Protein AF-A0A7K0PAK2-F1 (afdb_monomer)

Solvent-accessible surface area (backbone atoms only — not comparable to full-atom values): 4755 Å² total; per-residue (Å²): 132,85,90,49,63,73,38,51,28,33,31,77,40,92,95,74,49,74,41,47,27,32,29,64,39,75,59,66,75,76,55,97,86,49,67,81,74,60,92,85,59,81,54,36,29,33,27,39,31,50,46,96,90,70,49,76,47,80,45,78,43,46,52,92,56,50,38,75,49,75,72,80,75,76,87,124

Radius of gyration: 14.05 Å; Cα contacts (8 Å, |Δi|>4): 132; chains: 1; bounding box: 41×30×38 Å

Nearest PDB structures (foldseek):
  5ycq-assembly1_A  TM=8.452E-01  e=2.523E-03  Escherichia coli 55989
  6ue6-assembly2_B  TM=6.758E-01  e=3.231E-02  Homo sapiens
  9exx-assembly1_A  TM=6.991E-01  e=1.443E-01  Homo sapiens
  6xcg-assembly2_B  TM=6.951E-01  e=2.128E-01  Homo sapiens
  9exy-assembly2_B  TM=6.840E-01  e=2.967E-01  Homo sapiens

Structure (mmCIF, N/CA/C/O backbone):
data_AF-A0A7K0PAK2-F1
#
_entry.id   AF-A0A7K0PAK2-F1
#
loop_
_atom_site.group_PDB
_atom_site.id
_atom_site.type_symbol
_atom_site.label_atom_id
_atom_site.label_alt_id
_atom_site.label_comp_id
_atom_site.label_asym_id
_atom_site.label_entity_id
_atom_site.label_seq_id
_atom_site.pdbx_PDB_ins_code
_atom_site.Cartn_x
_atom_site.Cartn_y
_atom_site.Cartn_z
_atom_site.occupancy
_atom_site.B_iso_or_equiv
_atom_site.auth_seq_id
_atom_site.auth_comp_id
_atom_site.auth_asym_id
_atom_site.auth_atom_id
_atom_site.pdbx_PDB_model_num
ATOM 1 N N . MET A 1 1 ? -7.590 2.420 -11.873 1.00 67.19 1 MET A N 1
ATOM 2 C CA . MET A 1 1 ? -6.598 3.495 -12.102 1.00 67.19 1 MET A CA 1
ATOM 3 C C . MET A 1 1 ? -5.429 3.221 -11.176 1.00 67.19 1 MET A C 1
ATOM 5 O O . MET A 1 1 ? -5.709 2.763 -10.073 1.00 67.19 1 MET A O 1
ATOM 9 N N . PRO A 1 2 ? -4.179 3.445 -11.609 1.00 84.12 2 PRO A N 1
ATOM 10 C CA . PRO A 1 2 ? -3.021 3.212 -10.757 1.00 84.12 2 PRO A CA 1
ATOM 11 C C . PRO A 1 2 ? -3.039 4.136 -9.544 1.00 84.12 2 PRO A C 1
ATOM 13 O O . PRO A 1 2 ? -3.513 5.272 -9.633 1.00 84.12 2 PRO A O 1
ATOM 16 N N . PHE A 1 3 ? -2.506 3.649 -8.428 1.00 89.38 3 PHE A N 1
ATOM 17 C CA . PHE A 1 3 ? -2.336 4.466 -7.236 1.00 89.38 3 PHE A CA 1
ATOM 18 C C . PHE A 1 3 ? -1.248 5.520 -7.446 1.00 89.38 3 PHE A C 1
ATOM 20 O O . PHE A 1 3 ? -0.235 5.263 -8.101 1.00 89.38 3 PHE A O 1
ATOM 27 N N . VAL A 1 4 ? -1.448 6.705 -6.870 1.00 90.75 4 VAL A N 1
ATOM 28 C CA . VAL A 1 4 ? -0.492 7.817 -6.978 1.00 90.75 4 VAL A CA 1
ATOM 29 C C . VAL A 1 4 ? 0.280 8.035 -5.675 1.00 90.75 4 VAL A C 1
ATOM 31 O O . VAL A 1 4 ? -0.265 7.802 -4.593 1.00 90.75 4 VAL A O 1
ATOM 34 N N . PRO A 1 5 ? 1.535 8.520 -5.740 1.00 91.00 5 PRO A N 1
ATOM 35 C CA . PRO A 1 5 ? 2.265 8.970 -4.562 1.00 91.00 5 PRO A CA 1
ATOM 36 C C . PRO A 1 5 ? 1.432 9.931 -3.711 1.00 91.00 5 PRO A C 1
ATOM 38 O O . PRO A 1 5 ? 0.838 10.885 -4.209 1.00 91.00 5 PRO A O 1
ATOM 41 N N . GLY A 1 6 ? 1.392 9.674 -2.412 1.00 90.25 6 GLY A N 1
ATOM 42 C CA . GLY A 1 6 ? 0.629 10.429 -1.434 1.00 90.25 6 GLY A CA 1
ATOM 43 C C . GLY A 1 6 ? -0.802 9.938 -1.209 1.00 90.25 6 GLY A C 1
ATOM 44 O O . GLY A 1 6 ? -1.402 10.387 -0.232 1.00 90.25 6 GLY A O 1
ATOM 45 N N . GLN A 1 7 ? -1.327 9.031 -2.040 1.00 92.44 7 GLN A N 1
ATOM 46 C CA . GLN A 1 7 ? -2.674 8.477 -1.895 1.00 92.44 7 GLN A CA 1
ATOM 47 C C . GLN A 1 7 ? -2.774 7.568 -0.666 1.00 92.44 7 GLN A C 1
ATOM 49 O O . GLN A 1 7 ? -1.903 6.726 -0.436 1.00 92.44 7 GLN A O 1
ATOM 54 N N . GLN A 1 8 ? -3.850 7.725 0.107 1.00 93.12 8 GLN A N 1
ATOM 55 C CA . GLN A 1 8 ? -4.176 6.801 1.188 1.00 93.12 8 GLN A CA 1
ATOM 56 C C . GLN A 1 8 ? -4.782 5.514 0.630 1.00 93.12 8 GLN A C 1
ATOM 58 O O . GLN A 1 8 ? -5.661 5.530 -0.239 1.00 93.12 8 GLN A O 1
ATOM 63 N N . VAL A 1 9 ? -4.296 4.395 1.145 1.00 92.88 9 VAL A N 1
ATOM 64 C CA . VAL A 1 9 ? -4.718 3.052 0.767 1.00 92.88 9 VAL A CA 1
ATOM 65 C C . VAL A 1 9 ? -4.942 2.206 2.006 1.00 92.88 9 VAL A C 1
ATOM 67 O O . VAL A 1 9 ? -4.367 2.458 3.061 1.00 92.88 9 VAL A O 1
ATOM 70 N N . VAL A 1 10 ? -5.770 1.185 1.860 1.00 92.31 10 VAL A N 1
ATOM 71 C CA . VAL A 1 10 ? -6.023 0.173 2.876 1.00 92.31 10 VAL A CA 1
ATOM 72 C C . VAL A 1 10 ? -5.691 -1.187 2.280 1.00 92.31 10 VAL A C 1
ATOM 74 O O . VAL A 1 10 ? -6.080 -1.476 1.146 1.00 92.31 10 VAL A O 1
ATOM 77 N N . ALA A 1 11 ? -4.981 -2.021 3.031 1.00 90.38 11 ALA A N 1
ATOM 78 C CA . ALA A 1 11 ? -4.781 -3.428 2.705 1.00 90.38 11 ALA A CA 1
ATOM 79 C C . ALA A 1 11 ? -5.385 -4.303 3.799 1.00 90.38 11 ALA A C 1
ATOM 81 O O . ALA A 1 11 ? -5.179 -4.058 4.987 1.00 90.38 11 ALA A O 1
ATOM 82 N N . ALA A 1 12 ? -6.108 -5.343 3.389 1.00 85.56 12 ALA A N 1
ATOM 83 C CA . ALA A 1 12 ? -6.518 -6.401 4.298 1.00 85.56 12 ALA A CA 1
ATOM 84 C C . ALA A 1 12 ? -5.347 -7.373 4.466 1.00 85.56 12 ALA A C 1
ATOM 86 O O . ALA A 1 12 ? -4.887 -7.971 3.492 1.00 85.56 12 ALA A O 1
ATOM 87 N N . VAL A 1 13 ? -4.865 -7.519 5.696 1.00 78.69 13 VAL A N 1
ATOM 88 C CA . VAL A 1 13 ? -3.817 -8.465 6.059 1.00 78.69 13 VAL A CA 1
ATOM 89 C C . VAL A 1 13 ? -4.437 -9.573 6.898 1.00 78.69 13 VAL A C 1
ATOM 91 O O . VAL A 1 13 ? -5.007 -9.334 7.965 1.00 78.69 13 VAL A O 1
ATOM 94 N N . GLU A 1 14 ? -4.334 -10.799 6.392 1.00 77.38 14 GLU A N 1
ATOM 95 C CA . GLU A 1 14 ? -4.805 -12.002 7.078 1.00 77.38 14 GLU A CA 1
ATOM 96 C C . GLU A 1 14 ? -4.216 -12.060 8.497 1.00 77.38 14 GLU A C 1
ATOM 98 O O . GLU A 1 14 ? -3.000 -12.029 8.684 1.00 77.38 14 GLU A O 1
ATOM 103 N N . GLY A 1 15 ? -5.087 -12.100 9.508 1.00 73.31 15 GLY A N 1
ATOM 104 C CA . GLY A 1 15 ? -4.700 -12.154 10.922 1.00 73.31 15 GLY A CA 1
ATOM 105 C C . GLY A 1 15 ? -4.385 -10.811 11.596 1.00 73.31 15 GLY A C 1
ATOM 106 O O . GLY A 1 15 ? -4.329 -10.782 12.820 1.00 73.31 15 GLY A O 1
ATOM 107 N N . LEU A 1 16 ? -4.236 -9.711 10.845 1.00 71.06 16 LEU A N 1
ATOM 108 C CA . LEU A 1 16 ? -3.988 -8.361 11.390 1.00 71.06 16 LEU A CA 1
ATOM 109 C C . LEU A 1 16 ? -5.127 -7.365 11.105 1.00 71.06 16 LEU A C 1
ATOM 111 O O . LEU A 1 16 ? -5.144 -6.271 11.657 1.00 71.06 16 LEU A O 1
ATOM 115 N N . GLY A 1 17 ? -6.098 -7.730 10.265 1.00 82.38 17 GLY A N 1
ATOM 116 C CA . GLY A 1 17 ? -7.221 -6.859 9.924 1.00 82.38 17 GLY A CA 1
ATOM 117 C C . GLY A 1 17 ? -6.886 -5.913 8.772 1.00 82.38 17 GLY A C 1
ATOM 118 O O . GLY A 1 17 ? -6.274 -6.321 7.789 1.00 82.38 17 GLY A O 1
ATOM 119 N N . SER A 1 18 ? -7.351 -4.666 8.843 1.00 85.25 18 SER A N 1
ATOM 120 C CA . SER A 1 18 ? -7.111 -3.663 7.797 1.00 85.25 18 SER A CA 1
ATOM 121 C C . SER A 1 18 ? -6.013 -2.703 8.234 1.00 85.25 18 SER A C 1
ATOM 123 O O . SER A 1 18 ? -6.163 -2.026 9.245 1.00 85.25 18 SER A O 1
ATOM 125 N N . LEU A 1 19 ? -4.931 -2.625 7.461 1.00 88.38 19 LEU A N 1
ATOM 126 C CA . LEU A 1 19 ? -3.871 -1.642 7.660 1.00 88.38 19 LEU A CA 1
ATOM 127 C C . LEU A 1 19 ? -4.088 -0.462 6.727 1.00 88.38 19 LEU A C 1
ATOM 129 O O . LEU A 1 19 ? -4.283 -0.644 5.524 1.00 88.38 19 LEU A O 1
ATOM 133 N N . THR A 1 20 ? -4.006 0.742 7.280 1.00 91.38 20 TH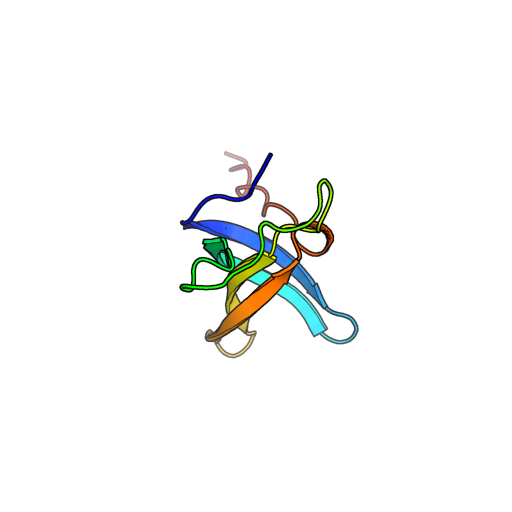R A N 1
ATOM 134 C CA . THR A 1 20 ? -4.005 1.980 6.503 1.00 91.38 20 THR A CA 1
ATOM 135 C C . THR A 1 20 ? -2.570 2.373 6.202 1.00 91.38 20 THR A C 1
ATOM 137 O O . THR A 1 20 ? -1.687 2.310 7.058 1.00 91.38 20 THR A O 1
ATOM 140 N N . GLY A 1 21 ? -2.327 2.783 4.968 1.00 92.81 21 GLY A N 1
ATOM 141 C CA . GLY A 1 21 ? -1.023 3.230 4.529 1.00 92.81 21 GLY A CA 1
ATOM 142 C C . GLY A 1 21 ? -1.108 4.340 3.503 1.00 92.81 21 GLY A C 1
ATOM 143 O O . GLY A 1 21 ? -2.179 4.727 3.028 1.00 92.81 21 GLY A O 1
ATOM 144 N N . ARG A 1 22 ? 0.060 4.863 3.155 1.00 94.50 22 ARG A N 1
ATOM 145 C CA . ARG A 1 22 ? 0.225 5.906 2.155 1.00 94.50 22 ARG A CA 1
ATOM 146 C C . ARG A 1 22 ? 1.166 5.433 1.070 1.00 94.50 22 ARG A C 1
ATOM 148 O O . ARG A 1 22 ? 2.283 5.000 1.340 1.00 94.50 22 ARG A O 1
ATOM 155 N N . VAL A 1 23 ? 0.724 5.530 -0.175 1.00 93.56 23 VAL A N 1
ATOM 156 C CA . VAL A 1 23 ? 1.547 5.163 -1.326 1.00 93.56 23 VAL A CA 1
ATOM 157 C C . VAL A 1 23 ? 2.706 6.144 -1.423 1.00 93.56 23 VAL A C 1
ATOM 159 O O . VAL A 1 23 ? 2.503 7.352 -1.489 1.00 93.56 23 VAL A O 1
ATOM 162 N N . VAL A 1 24 ? 3.930 5.633 -1.431 1.00 93.50 24 VAL A N 1
ATOM 163 C CA . VAL A 1 24 ? 5.147 6.440 -1.564 1.00 93.50 24 VAL A CA 1
ATOM 164 C C . VAL A 1 24 ? 5.524 6.552 -3.036 1.00 93.50 24 VAL A C 1
ATOM 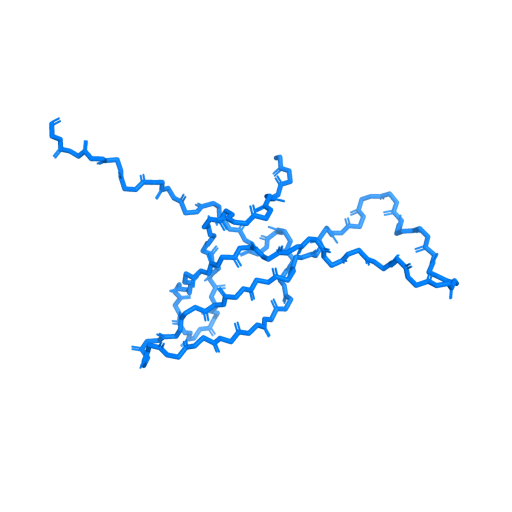166 O O . VAL A 1 24 ? 5.752 7.647 -3.540 1.00 93.50 24 VAL A O 1
ATOM 169 N N . ARG A 1 25 ? 5.582 5.416 -3.739 1.00 90.44 25 ARG A N 1
ATOM 170 C CA . ARG A 1 25 ? 5.903 5.335 -5.171 1.00 90.44 25 ARG A CA 1
ATOM 171 C C . ARG A 1 25 ? 5.493 3.990 -5.758 1.00 90.44 25 ARG A C 1
ATOM 173 O O . ARG A 1 25 ? 5.358 3.015 -5.025 1.00 90.44 25 ARG A O 1
ATOM 180 N N . GLU A 1 26 ? 5.364 3.918 -7.077 1.00 88.88 26 GLU A N 1
ATOM 181 C CA . GLU A 1 26 ? 5.321 2.632 -7.779 1.00 88.88 26 GLU A CA 1
ATOM 182 C C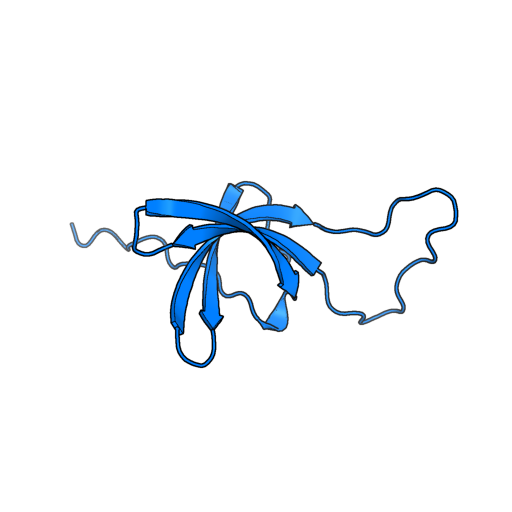 . GLU A 1 26 ? 6.700 1.960 -7.656 1.00 88.88 26 GLU A C 1
ATOM 184 O O . GLU A 1 26 ? 7.736 2.580 -7.916 1.00 88.88 26 GLU A O 1
ATOM 189 N N . ALA A 1 27 ? 6.725 0.708 -7.207 1.00 82.25 27 ALA A N 1
ATOM 190 C CA . ALA A 1 27 ? 7.908 -0.139 -7.211 1.00 82.25 27 ALA A CA 1
ATOM 191 C C . ALA A 1 27 ? 8.107 -0.674 -8.636 1.00 82.25 27 ALA A C 1
ATOM 193 O O . ALA A 1 27 ? 7.860 -1.841 -8.926 1.00 82.25 27 ALA A O 1
ATOM 194 N N . ALA A 1 28 ? 8.494 0.221 -9.541 1.00 71.44 28 ALA A N 1
ATOM 195 C CA . ALA A 1 28 ? 8.890 -0.151 -10.884 1.00 71.44 28 ALA A CA 1
ATOM 196 C C . ALA A 1 28 ? 10.347 -0.629 -10.856 1.00 71.44 28 ALA A C 1
ATOM 198 O O . ALA A 1 28 ? 11.236 0.077 -10.363 1.00 71.44 28 ALA A O 1
ATOM 199 N N . ASP A 1 29 ? 10.588 -1.821 -11.398 1.00 64.50 29 ASP A N 1
ATOM 200 C CA . ASP A 1 29 ? 11.930 -2.334 -11.655 1.00 64.50 29 ASP A CA 1
ATOM 201 C C . ASP A 1 29 ? 12.561 -1.442 -12.737 1.00 64.50 29 ASP A C 1
ATOM 203 O O . ASP A 1 29 ? 12.306 -1.575 -13.930 1.00 64.50 29 ASP A O 1
ATOM 207 N N . THR A 1 30 ? 13.265 -0.401 -12.296 1.00 58.31 30 THR A N 1
ATOM 208 C CA . THR A 1 30 ? 13.860 0.641 -13.156 1.00 58.31 30 THR A CA 1
ATOM 209 C C . THR A 1 30 ? 15.386 0.606 -13.111 1.00 58.31 30 THR A C 1
ATOM 211 O O . THR A 1 30 ? 16.057 1.552 -13.522 1.00 58.31 30 THR A O 1
ATOM 214 N N . GLY A 1 31 ? 15.953 -0.497 -12.616 1.00 58.22 31 GLY A N 1
ATOM 215 C CA . GLY A 1 31 ? 17.391 -0.719 -12.602 1.00 58.22 31 GLY A CA 1
ATOM 216 C C . GLY A 1 31 ? 17.965 -0.949 -14.008 1.00 58.22 31 GLY A C 1
ATOM 217 O O . GLY A 1 31 ? 17.260 -1.415 -14.906 1.00 58.22 31 GLY A O 1
ATOM 218 N N . PRO A 1 32 ? 19.258 -0.661 -14.233 1.00 44.22 32 PRO A N 1
ATOM 219 C CA . PRO A 1 32 ? 19.926 -1.052 -15.468 1.00 44.22 32 PRO A CA 1
ATOM 220 C C . PRO A 1 32 ? 19.913 -2.585 -15.592 1.00 44.22 32 PRO A C 1
ATOM 222 O O . PRO A 1 32 ? 20.493 -3.282 -14.764 1.00 44.22 32 PRO A O 1
ATOM 225 N N . GLY A 1 33 ? 19.226 -3.105 -16.613 1.00 66.06 33 GLY A N 1
ATOM 226 C CA . GLY A 1 33 ? 18.992 -4.545 -16.803 1.00 66.06 33 GLY A CA 1
ATOM 227 C C . GLY A 1 33 ? 17.614 -5.036 -16.349 1.00 66.06 33 GLY A C 1
ATOM 228 O O . GLY A 1 33 ? 17.313 -6.216 -16.523 1.00 66.06 33 GLY A O 1
ATOM 229 N N . ALA A 1 34 ? 16.766 -4.150 -15.820 1.00 64.50 34 ALA A N 1
ATOM 230 C CA . ALA A 1 34 ? 15.381 -4.476 -15.528 1.00 64.50 34 ALA A CA 1
ATOM 231 C C . ALA A 1 34 ? 14.631 -4.800 -16.827 1.00 64.50 34 ALA A C 1
ATOM 233 O O . ALA A 1 34 ? 14.596 -4.012 -17.778 1.00 64.50 34 ALA A O 1
ATOM 234 N N . VAL A 1 35 ? 14.053 -5.995 -16.875 1.00 66.25 35 VAL A N 1
ATOM 235 C CA . VAL A 1 35 ? 13.208 -6.424 -17.987 1.00 66.25 35 VAL A CA 1
ATOM 236 C C . VAL A 1 35 ? 11.855 -5.750 -17.814 1.00 66.25 35 VAL A C 1
ATOM 238 O O . VAL A 1 35 ? 11.294 -5.765 -16.719 1.00 66.25 35 VAL A O 1
ATOM 241 N N . ALA A 1 36 ? 11.327 -5.167 -18.893 1.00 67.06 36 ALA A N 1
ATOM 242 C CA . ALA A 1 36 ? 9.974 -4.630 -18.876 1.00 67.06 36 ALA A CA 1
ATOM 243 C C . ALA A 1 36 ? 9.017 -5.721 -18.361 1.00 67.06 36 ALA A C 1
ATOM 245 O O . ALA A 1 36 ? 9.045 -6.841 -18.886 1.00 67.06 36 ALA A O 1
ATOM 246 N N . PRO A 1 37 ? 8.203 -5.436 -17.332 1.00 67.12 37 PRO A N 1
ATOM 247 C CA . PRO A 1 37 ? 7.309 -6.439 -16.789 1.00 67.12 37 PRO A CA 1
ATOM 248 C C . PRO A 1 37 ? 6.367 -6.936 -17.897 1.00 67.12 37 PRO A C 1
ATOM 250 O O . PRO A 1 37 ? 5.950 -6.142 -18.749 1.00 67.12 37 PRO A O 1
ATOM 253 N N . PRO A 1 38 ? 6.037 -8.241 -17.927 1.00 72.56 38 PRO A N 1
ATOM 254 C CA . PRO A 1 38 ? 5.139 -8.782 -18.937 1.00 72.56 38 PRO A CA 1
ATOM 255 C C . PRO A 1 38 ? 3.807 -8.026 -18.925 1.00 72.56 38 PRO A C 1
ATOM 257 O O . PRO A 1 38 ? 3.341 -7.574 -17.876 1.00 72.56 38 PRO A O 1
ATOM 260 N N . ALA A 1 39 ? 3.185 -7.877 -20.095 1.00 69.00 39 ALA A N 1
ATOM 261 C CA . ALA A 1 39 ? 1.890 -7.216 -20.205 1.00 69.00 39 ALA A CA 1
ATOM 262 C C . ALA A 1 39 ? 0.869 -7.907 -19.281 1.00 69.00 39 ALA A C 1
ATOM 264 O O . ALA A 1 39 ? 0.604 -9.098 -19.427 1.00 69.00 39 ALA A O 1
ATOM 265 N N . GLY A 1 40 ? 0.327 -7.163 -18.312 1.00 69.06 40 GLY A N 1
ATOM 266 C CA . GLY A 1 40 ? -0.584 -7.694 -17.290 1.00 69.06 40 GLY A CA 1
ATOM 267 C C . GLY A 1 40 ? 0.079 -8.123 -15.977 1.00 69.06 40 GLY A C 1
ATOM 268 O O . GLY A 1 40 ? -0.618 -8.628 -15.099 1.00 69.06 40 GLY A O 1
ATOM 269 N N . ALA A 1 41 ? 1.388 -7.912 -15.804 1.00 74.94 41 ALA A N 1
ATOM 270 C CA . ALA A 1 41 ? 2.027 -8.075 -1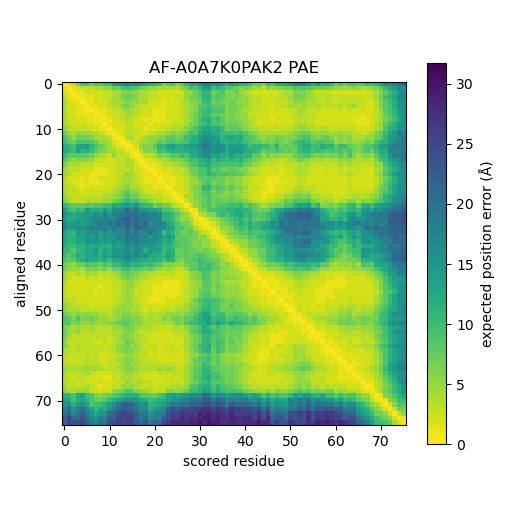4.504 1.00 74.94 41 ALA A CA 1
ATOM 271 C C . ALA A 1 41 ? 1.357 -7.165 -13.456 1.00 74.94 41 ALA A C 1
ATOM 273 O O . ALA A 1 41 ? 1.035 -6.009 -13.761 1.00 74.94 41 ALA A O 1
ATOM 274 N N . PRO A 1 42 ? 1.154 -7.658 -12.222 1.00 76.62 42 PRO A N 1
ATOM 275 C CA . PRO A 1 42 ? 0.585 -6.846 -11.162 1.00 76.62 42 PRO A CA 1
ATOM 276 C C . PRO A 1 42 ? 1.522 -5.676 -10.862 1.00 76.62 42 PRO A C 1
ATOM 278 O O . PRO A 1 42 ? 2.717 -5.868 -10.632 1.00 76.62 42 PRO A O 1
ATOM 281 N N . ARG A 1 43 ? 0.975 -4.458 -10.848 1.00 86.31 43 ARG A N 1
ATOM 282 C CA . ARG A 1 43 ? 1.726 -3.288 -10.388 1.00 86.31 43 ARG A CA 1
ATOM 283 C C . ARG A 1 43 ? 2.031 -3.454 -8.909 1.00 86.31 43 ARG A C 1
ATOM 285 O O . ARG A 1 43 ? 1.181 -3.913 -8.146 1.00 86.31 43 ARG A O 1
ATOM 292 N N . VAL A 1 44 ? 3.233 -3.074 -8.507 1.00 88.19 44 VAL A N 1
ATOM 293 C CA . VAL A 1 44 ? 3.660 -3.110 -7.110 1.00 88.19 44 VAL A CA 1
ATOM 294 C C . VAL A 1 44 ? 3.922 -1.682 -6.668 1.00 88.19 44 VAL A C 1
ATOM 296 O O . VAL A 1 44 ? 4.487 -0.888 -7.414 1.00 88.19 44 VAL A O 1
ATOM 299 N N . TYR A 1 45 ? 3.513 -1.348 -5.453 1.00 90.94 45 TYR A N 1
ATOM 300 C CA . TYR A 1 45 ? 3.689 -0.031 -4.858 1.00 90.94 45 TYR A CA 1
ATOM 301 C C . TYR A 1 45 ? 4.478 -0.156 -3.568 1.00 90.94 45 TYR A C 1
ATOM 303 O O . TYR A 1 45 ? 4.255 -1.077 -2.789 1.00 90.94 45 TYR A O 1
ATOM 311 N N . VAL A 1 46 ? 5.387 0.783 -3.327 1.00 92.25 46 VAL A N 1
ATOM 312 C CA . VAL A 1 46 ? 5.950 1.005 -1.996 1.00 92.25 46 VAL A CA 1
ATOM 313 C C . VAL A 1 46 ? 4.924 1.805 -1.209 1.00 92.25 46 VAL A C 1
ATOM 315 O O . VAL A 1 46 ? 4.556 2.909 -1.620 1.00 92.25 46 VAL A O 1
ATOM 318 N N . VAL A 1 47 ? 4.463 1.249 -0.097 1.00 93.62 47 VAL A N 1
ATOM 319 C CA . VAL A 1 47 ? 3.468 1.855 0.783 1.00 93.62 47 VAL A CA 1
ATOM 320 C C . VAL A 1 47 ? 4.061 1.970 2.178 1.00 93.62 47 VAL A C 1
ATOM 322 O O . VAL A 1 47 ? 4.672 1.032 2.687 1.00 93.62 47 VAL A O 1
ATOM 325 N N . GLU A 1 48 ? 3.888 3.133 2.787 1.00 94.88 48 GLU A N 1
ATOM 326 C CA . GLU A 1 48 ? 4.199 3.355 4.190 1.00 94.88 48 GLU A CA 1
ATOM 327 C C . GLU A 1 48 ? 2.945 3.058 5.015 1.00 94.88 48 GLU A C 1
ATOM 329 O O . GLU A 1 48 ? 1.948 3.769 4.917 1.00 94.88 48 GLU A O 1
ATOM 334 N N . TRP A 1 49 ? 2.971 1.964 5.766 1.00 92.56 49 TRP A N 1
ATOM 335 C CA . TRP A 1 49 ? 1.875 1.481 6.597 1.00 92.56 49 TRP A CA 1
ATOM 336 C C . TRP A 1 49 ? 1.985 2.051 7.998 1.00 92.56 49 TRP A C 1
ATOM 338 O O . TRP A 1 49 ? 3.067 2.023 8.582 1.00 92.56 49 TRP A O 1
ATOM 348 N N . THR A 1 50 ? 0.868 2.507 8.551 1.00 90.25 50 THR A N 1
ATOM 349 C CA . THR A 1 50 ? 0.773 2.884 9.961 1.00 90.25 50 THR A CA 1
ATOM 350 C C . THR A 1 50 ? 0.243 1.694 10.749 1.00 90.25 50 THR A C 1
ATOM 352 O O . THR A 1 50 ? -0.838 1.181 10.462 1.00 90.25 50 THR A O 1
ATOM 355 N N . LEU A 1 51 ? 1.031 1.237 11.716 1.00 87.50 51 LEU A N 1
ATOM 356 C CA . LEU A 1 51 ? 0.677 0.158 12.630 1.00 87.50 51 LEU A CA 1
ATOM 357 C C . LEU A 1 51 ? -0.154 0.687 13.807 1.00 87.50 51 LEU A C 1
ATOM 359 O O . LEU A 1 51 ? -0.209 1.892 14.060 1.00 87.50 51 LEU A O 1
ATOM 363 N N . GLU A 1 52 ? -0.783 -0.221 14.553 1.00 83.88 52 GLU A N 1
ATOM 364 C CA . GLU A 1 52 ? -1.628 0.127 15.706 1.00 83.88 52 GLU A CA 1
ATOM 365 C C . GLU A 1 52 ? -0.857 0.818 16.841 1.00 83.88 52 GLU A C 1
ATOM 367 O O . GLU A 1 52 ? -1.427 1.626 17.569 1.00 83.88 52 GLU A O 1
ATOM 372 N N . ASP A 1 53 ? 0.444 0.549 16.978 1.00 86.06 53 ASP A N 1
ATOM 373 C CA . ASP A 1 53 ? 1.312 1.210 17.958 1.00 86.06 53 ASP A CA 1
ATOM 374 C C . ASP A 1 53 ? 1.727 2.634 17.534 1.00 86.06 53 ASP A C 1
ATOM 376 O O . ASP A 1 53 ? 2.424 3.326 18.273 1.00 86.06 53 ASP A O 1
ATOM 380 N N . GLY A 1 54 ? 1.294 3.085 16.351 1.00 84.81 54 GLY A N 1
ATOM 381 C CA . GLY A 1 54 ? 1.632 4.387 15.775 1.00 84.81 54 GLY A CA 1
ATOM 382 C C . GLY A 1 54 ? 2.953 4.405 15.005 1.00 84.81 54 GLY A C 1
ATOM 383 O O . GLY A 1 54 ? 3.299 5.433 14.420 1.00 84.81 54 GLY A O 1
ATOM 384 N N . SER A 1 55 ? 3.680 3.286 14.962 1.00 89.69 55 SER A N 1
ATOM 385 C CA . SER A 1 55 ? 4.884 3.154 14.144 1.00 89.69 55 SER A CA 1
ATOM 386 C C . SER A 1 55 ? 4.548 3.084 12.658 1.00 89.69 55 SER A C 1
ATOM 388 O O . SER A 1 55 ? 3.496 2.582 12.255 1.00 89.69 55 SER A O 1
ATOM 390 N N . THR A 1 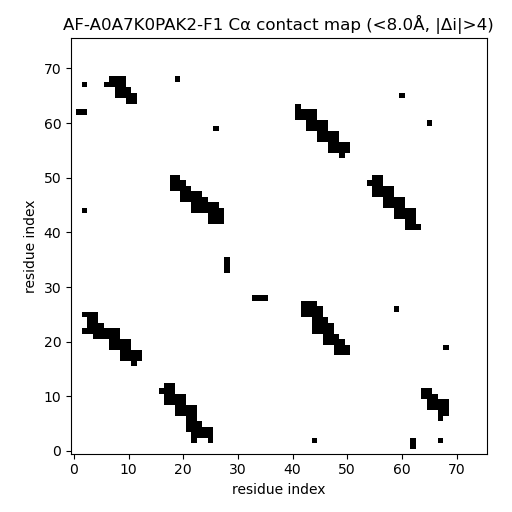56 ? 5.475 3.550 11.823 1.00 91.06 56 THR A N 1
ATOM 391 C CA . THR A 1 56 ? 5.377 3.424 10.370 1.00 91.06 56 THR A CA 1
ATOM 392 C C . THR A 1 56 ? 6.372 2.408 9.828 1.00 91.06 56 THR A C 1
ATOM 394 O O . THR A 1 56 ? 7.541 2.381 10.216 1.00 91.06 56 THR A O 1
ATOM 397 N N . ILE A 1 57 ? 5.912 1.567 8.903 1.00 91.69 57 ILE A N 1
ATOM 398 C CA . ILE A 1 57 ? 6.763 0.619 8.179 1.00 91.69 57 ILE A CA 1
ATOM 399 C C . ILE A 1 57 ? 6.588 0.806 6.676 1.00 91.69 57 ILE A C 1
ATOM 401 O O . ILE A 1 57 ? 5.475 0.882 6.169 1.00 91.69 57 ILE A O 1
ATOM 405 N N . SER A 1 58 ? 7.688 0.856 5.931 1.00 91.62 58 SER A N 1
ATOM 406 C CA . SER A 1 58 ? 7.632 0.842 4.467 1.00 91.62 58 SER A CA 1
ATOM 407 C C . SER A 1 58 ? 7.680 -0.593 3.961 1.00 91.62 58 SER A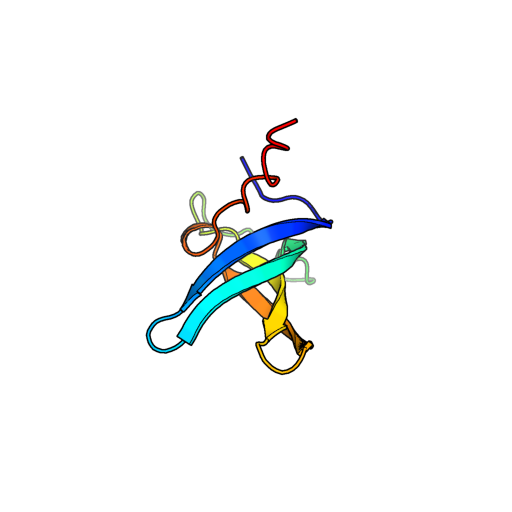 C 1
ATOM 409 O O . SER A 1 58 ? 8.639 -1.312 4.233 1.00 91.62 58 SER A O 1
ATOM 411 N N . ASN A 1 59 ? 6.663 -1.006 3.208 1.00 90.12 59 ASN A N 1
ATOM 412 C CA . ASN A 1 59 ? 6.611 -2.326 2.587 1.00 90.12 59 ASN A CA 1
ATOM 413 C C . ASN A 1 59 ? 6.019 -2.245 1.174 1.00 90.12 59 ASN A C 1
ATOM 415 O O . ASN A 1 59 ? 5.264 -1.327 0.849 1.00 90.12 59 ASN A O 1
ATOM 419 N N . THR A 1 60 ? 6.370 -3.196 0.317 1.00 89.75 60 THR A N 1
ATOM 420 C CA . THR A 1 60 ? 5.798 -3.314 -1.019 1.00 89.75 60 THR A CA 1
ATOM 421 C C . THR A 1 60 ? 4.488 -4.092 -0.987 1.00 89.75 60 THR A C 1
ATOM 423 O O . THR A 1 60 ? 4.372 -5.134 -0.350 1.00 89.75 60 THR A O 1
ATOM 426 N N . ALA A 1 61 ? 3.489 -3.593 -1.709 1.00 88.69 61 ALA A N 1
ATOM 427 C CA . ALA A 1 61 ? 2.192 -4.235 -1.857 1.00 88.69 61 ALA A CA 1
ATOM 428 C C . ALA A 1 61 ? 1.764 -4.249 -3.325 1.00 88.69 61 ALA A C 1
ATOM 430 O O . ALA A 1 61 ? 1.956 -3.276 -4.058 1.00 88.69 61 ALA A O 1
ATOM 431 N N . ALA A 1 62 ? 1.184 -5.366 -3.759 1.00 88.62 62 ALA A N 1
ATOM 432 C CA . ALA A 1 62 ? 0.605 -5.477 -5.090 1.00 88.6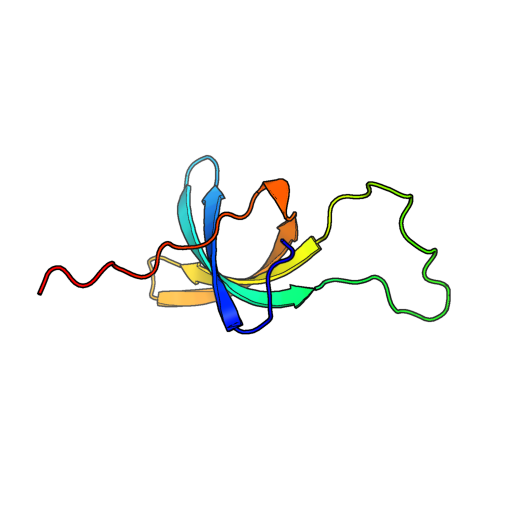2 62 ALA A CA 1
ATOM 433 C C . ALA A 1 62 ? -0.682 -4.646 -5.183 1.00 88.62 62 ALA A C 1
ATOM 435 O O . ALA A 1 62 ? -1.471 -4.622 -4.242 1.00 88.62 62 ALA A O 1
ATOM 436 N N . GLU A 1 63 ? -0.937 -4.034 -6.340 1.00 87.88 63 GLU A N 1
ATOM 437 C CA . GLU A 1 63 ? -2.140 -3.236 -6.614 1.00 87.88 63 GLU A CA 1
ATOM 438 C C . GLU A 1 63 ? -3.426 -3.985 -6.249 1.00 87.88 63 GLU A C 1
ATOM 440 O O . GLU A 1 63 ? -4.320 -3.406 -5.646 1.00 87.88 63 GLU A O 1
ATOM 445 N N . GLY A 1 64 ? -3.492 -5.289 -6.544 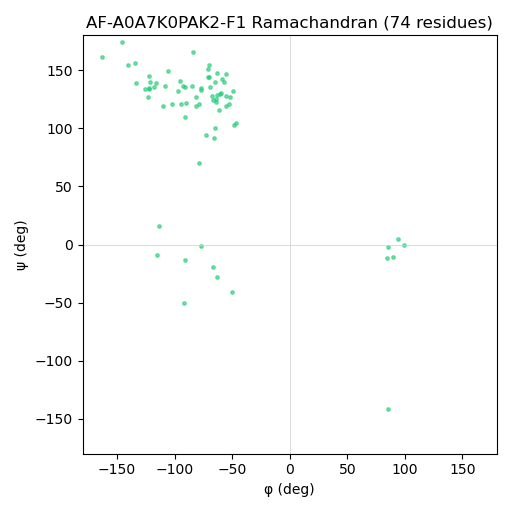1.00 87.00 64 GLY A N 1
ATOM 446 C CA . GLY A 1 64 ? -4.661 -6.119 -6.241 1.00 87.00 64 GLY A CA 1
ATOM 447 C C . GLY A 1 64 ? -4.929 -6.334 -4.747 1.00 87.00 64 GLY A C 1
ATOM 448 O O . GLY A 1 64 ? -6.047 -6.690 -4.384 1.00 87.00 64 GLY A O 1
ATOM 449 N N . ALA A 1 65 ? -3.934 -6.113 -3.883 1.00 88.06 65 ALA A N 1
ATOM 450 C CA . ALA A 1 65 ? -4.088 -6.172 -2.429 1.00 88.06 65 ALA A CA 1
ATOM 451 C C . ALA A 1 65 ? -4.454 -4.807 -1.816 1.00 88.06 65 ALA A C 1
ATOM 453 O O . ALA A 1 65 ? -4.860 -4.741 -0.656 1.00 88.06 65 ALA A O 1
ATOM 454 N N . LEU A 1 66 ? -4.313 -3.722 -2.585 1.00 90.56 66 LEU A N 1
ATOM 455 C CA . LEU A 1 66 ? -4.580 -2.359 -2.150 1.00 90.56 66 LEU A CA 1
ATOM 456 C C . LEU A 1 66 ? -5.996 -1.937 -2.529 1.00 90.56 66 LEU A C 1
ATOM 458 O O . LEU A 1 66 ? -6.481 -2.182 -3.633 1.00 90.56 66 LEU A O 1
ATOM 462 N N . ARG A 1 67 ? -6.648 -1.208 -1.629 1.00 90.88 67 ARG A N 1
ATOM 463 C CA . ARG A 1 67 ? -7.864 -0.452 -1.925 1.00 90.88 67 ARG A CA 1
ATOM 464 C C . ARG A 1 67 ? -7.640 1.010 -1.607 1.00 90.88 67 ARG A C 1
ATOM 466 O O . ARG A 1 67 ? -6.931 1.327 -0.662 1.00 90.88 67 ARG A O 1
ATOM 473 N N . ALA A 1 68 ? -8.230 1.907 -2.392 1.00 89.06 68 ALA A N 1
ATOM 474 C CA . ALA A 1 68 ? -8.234 3.319 -2.030 1.00 89.06 68 ALA A CA 1
ATOM 475 C C . ALA A 1 68 ? -8.963 3.468 -0.691 1.00 89.06 68 ALA A C 1
ATOM 477 O O . ALA A 1 68 ? -10.065 2.937 -0.541 1.00 89.06 68 ALA A O 1
ATOM 478 N N . ALA A 1 69 ? -8.346 4.161 0.266 1.00 84.75 69 ALA A N 1
ATOM 479 C CA . ALA A 1 69 ? -9.091 4.613 1.427 1.00 84.75 69 ALA A CA 1
ATOM 480 C C . ALA A 1 69 ? -10.142 5.597 0.907 1.00 84.75 69 ALA A C 1
ATOM 482 O O . ALA A 1 69 ? -9.800 6.531 0.172 1.00 84.75 69 ALA A O 1
ATOM 483 N N . GLU A 1 70 ? -11.417 5.365 1.213 1.00 75.25 70 GLU A N 1
ATOM 484 C CA . GLU A 1 70 ? -12.418 6.391 0.954 1.00 75.25 70 GLU A CA 1
ATOM 485 C C . GLU A 1 70 ? -11.998 7.622 1.767 1.00 75.25 70 GLU A C 1
ATOM 487 O O . GLU A 1 70 ? -11.678 7.471 2.951 1.00 75.25 70 GLU A O 1
ATOM 492 N N . PRO A 1 71 ? -11.933 8.828 1.169 1.00 56.94 71 PRO A N 1
ATOM 493 C CA . PRO A 1 71 ? -11.860 10.021 1.995 1.00 56.94 71 PRO A CA 1
ATOM 494 C C . PRO A 1 71 ? -13.068 9.933 2.918 1.00 56.94 71 PRO A C 1
ATOM 496 O O . PRO A 1 71 ? -14.164 9.681 2.415 1.00 56.94 71 PRO A O 1
ATOM 499 N N . GLU A 1 72 ? -12.877 10.059 4.235 1.00 54.56 72 GLU A N 1
ATOM 500 C CA . GLU A 1 72 ? -14.000 10.192 5.159 1.00 54.56 72 GLU A CA 1
ATOM 501 C C . GLU A 1 72 ? -14.928 11.241 4.555 1.00 54.56 72 GLU A C 1
ATOM 503 O O . GLU A 1 72 ? -14.594 12.427 4.492 1.00 54.56 72 GLU A O 1
ATOM 508 N N . ALA A 1 73 ? -16.041 10.781 3.982 1.00 46.12 73 ALA A N 1
ATOM 509 C CA . ALA A 1 73 ? -17.035 11.654 3.416 1.00 46.12 73 ALA A CA 1
ATOM 510 C C . ALA A 1 73 ? -17.561 12.409 4.623 1.00 46.12 73 ALA A C 1
ATOM 512 O O . ALA A 1 73 ? -18.314 11.852 5.423 1.00 46.12 73 ALA A O 1
ATOM 513 N N . GLY A 1 74 ? -17.063 13.635 4.794 1.00 44.41 74 GLY A N 1
ATOM 514 C CA . GLY A 1 74 ? -17.509 14.562 5.809 1.00 44.41 74 GLY A CA 1
ATOM 515 C C . GLY A 1 74 ? -19.023 14.605 5.747 1.00 44.41 74 GLY A C 1
ATOM 516 O O . GLY A 1 74 ? -19.618 15.181 4.840 1.00 44.41 74 GLY A O 1
ATOM 517 N N . ARG A 1 75 ? -19.642 13.920 6.701 1.00 47.94 75 ARG A N 1
ATOM 518 C CA . ARG A 1 75 ? -21.037 14.079 7.048 1.00 47.94 75 ARG A CA 1
ATOM 519 C C . ARG A 1 75 ? -21.094 15.428 7.763 1.00 47.94 75 ARG A C 1
ATOM 521 O O . ARG A 1 75 ? -20.782 15.493 8.949 1.00 47.94 75 ARG A O 1
ATOM 528 N N . GLY A 1 76 ? -21.393 16.495 7.028 1.00 38.78 76 GLY A N 1
ATOM 529 C CA . GLY A 1 76 ? -21.494 17.857 7.555 1.00 38.78 76 GLY A CA 1
ATOM 530 C C . GLY A 1 76 ? -22.198 18.779 6.586 1.00 38.78 76 GLY A C 1
ATOM 531 O O . GLY A 1 76 ? -21.537 19.176 5.605 1.00 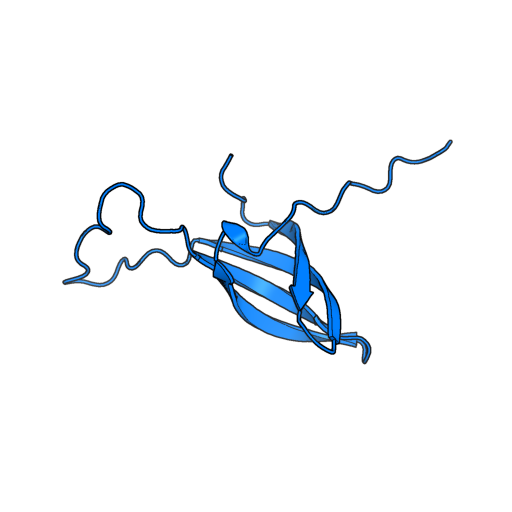38.78 76 GLY A O 1
#

Secondary structure (DSSP, 8-state):
----TT-EEEEEETTTEEEEEEEEEE----STTPPPPPTTPPPEEEEEEEPTTS-EEEEEEEGGGEEEPPP-----

Sequence (76 aa):
MPFVPGQQVVAAVEGLGSLTGRVVREAADTGPGAVAPPAGAPRVYVVEWTLEDGSTISNTAAEGALRAAEPEAGRG

pLDDT: mean 80.36, std 14.22, range [38.78, 94.88]

Foldseek 3Di:
DDDDAQFWKWFQDVPQGIWIWGFHAWPDPPDDVDDDPPVPPFTKTFIWTQDPVRDTDTDIDTPVRIDGDDDPPPPD

Mean predicted aligned error: 7.6 Å